Protein AF-A0A533X8C4-F1 (afdb_monomer_lite)

Structure (mmCIF, N/CA/C/O backbone):
data_AF-A0A533X8C4-F1
#
_entry.id   AF-A0A533X8C4-F1
#
loop_
_atom_site.group_PDB
_atom_site.id
_atom_site.type_symbol
_atom_site.label_atom_id
_atom_site.label_alt_id
_atom_site.label_comp_id
_atom_site.label_asym_id
_atom_site.label_entity_id
_atom_site.label_seq_id
_atom_site.pdbx_PDB_ins_code
_atom_site.Cartn_x
_atom_site.Cartn_y
_atom_site.Cartn_z
_atom_site.occupancy
_atom_site.B_iso_or_equiv
_atom_site.auth_seq_id
_atom_site.auth_comp_id
_atom_site.auth_asym_id
_atom_site.auth_atom_id
_atom_site.pdbx_PDB_model_num
ATOM 1 N N . ILE A 1 1 ? -2.403 1.912 17.069 1.00 88.75 1 ILE A N 1
ATOM 2 C CA . ILE A 1 1 ? -3.235 2.373 18.212 1.00 88.75 1 ILE A CA 1
ATOM 3 C C . ILE A 1 1 ? -3.578 1.145 19.045 1.00 88.75 1 ILE A C 1
ATOM 5 O O . ILE A 1 1 ? -4.095 0.194 18.472 1.00 88.75 1 ILE A O 1
ATOM 9 N N . ASP A 1 2 ? -3.276 1.126 20.347 1.00 95.38 2 ASP A N 1
ATOM 10 C CA . ASP A 1 2 ? -3.702 0.024 21.224 1.00 95.38 2 ASP A CA 1
ATOM 11 C C . ASP A 1 2 ? -5.181 0.190 21.602 1.00 95.38 2 ASP A C 1
ATOM 13 O O . ASP A 1 2 ? -5.548 0.753 22.635 1.00 95.38 2 ASP A O 1
ATOM 17 N N . VAL A 1 3 ? -6.042 -0.279 20.702 1.00 96.31 3 VAL A N 1
ATOM 18 C CA . VAL A 1 3 ? -7.498 -0.205 20.857 1.00 96.31 3 VAL A CA 1
ATOM 19 C C . VAL A 1 3 ? -7.969 -1.067 22.027 1.00 96.31 3 VAL A C 1
ATOM 21 O O . VAL A 1 3 ? -8.906 -0.688 22.721 1.00 96.31 3 VAL A O 1
ATOM 24 N N . LYS A 1 4 ? -7.303 -2.194 22.307 1.00 96.88 4 LYS A N 1
ATOM 25 C CA . LYS A 1 4 ? -7.694 -3.102 23.392 1.00 96.88 4 LYS A CA 1
ATOM 26 C C . LYS A 1 4 ? -7.573 -2.411 24.748 1.00 96.88 4 LYS A C 1
ATOM 28 O O . LYS A 1 4 ? -8.522 -2.437 25.528 1.00 96.88 4 LYS A O 1
ATOM 33 N N . THR A 1 5 ? -6.441 -1.762 25.007 1.00 96.69 5 THR A N 1
ATOM 34 C CA . THR A 1 5 ? -6.227 -1.007 26.251 1.00 96.69 5 THR A CA 1
ATOM 35 C C . THR A 1 5 ? -7.122 0.226 26.334 1.00 96.69 5 THR A C 1
ATOM 37 O O . THR A 1 5 ? -7.576 0.592 27.418 1.00 96.69 5 THR A O 1
ATOM 40 N N . LEU A 1 6 ? -7.399 0.876 25.203 1.00 95.44 6 LEU A N 1
ATOM 41 C CA . LEU A 1 6 ? -8.309 2.019 25.162 1.00 95.44 6 LEU A CA 1
ATOM 42 C C . LEU A 1 6 ? -9.740 1.614 25.548 1.00 95.44 6 LEU A C 1
ATOM 44 O O . LEU A 1 6 ? -10.364 2.280 26.371 1.00 95.44 6 LEU A O 1
ATOM 48 N N . LEU A 1 7 ? -10.233 0.504 24.995 1.00 96.06 7 LEU A N 1
ATOM 49 C CA . LEU A 1 7 ? -11.576 -0.009 25.264 1.00 96.06 7 LEU A CA 1
ATOM 50 C C . LEU A 1 7 ? -11.710 -0.600 26.670 1.00 96.06 7 LEU A C 1
ATOM 52 O O . LEU A 1 7 ? -12.749 -0.417 27.294 1.00 96.06 7 LEU A O 1
ATOM 56 N N . SER A 1 8 ? -10.674 -1.248 27.213 1.00 97.19 8 SER A N 1
ATOM 57 C CA . SER A 1 8 ? -10.729 -1.791 28.581 1.00 97.19 8 SER A CA 1
ATOM 58 C C . SER A 1 8 ? -10.832 -0.709 29.659 1.00 97.19 8 SER A C 1
ATOM 60 O O . SER A 1 8 ? -11.335 -0.969 30.748 1.00 97.19 8 SER A O 1
ATOM 62 N N . LYS A 1 9 ? -10.373 0.509 29.355 1.00 95.94 9 LYS A N 1
ATOM 63 C CA . LYS A 1 9 ? -10.466 1.681 30.236 1.00 95.94 9 LYS A CA 1
ATOM 64 C C . LYS A 1 9 ? -11.688 2.551 29.943 1.00 95.94 9 LYS A C 1
ATOM 66 O O . LYS A 1 9 ? -11.879 3.554 30.627 1.00 95.94 9 LYS A O 1
ATOM 71 N N . ALA A 1 10 ? -12.484 2.226 28.927 1.00 97.19 10 ALA A N 1
ATOM 72 C CA . ALA A 1 10 ? -13.621 3.040 28.531 1.00 97.19 10 ALA A CA 1
ATOM 73 C C . ALA A 1 10 ? -14.741 2.965 29.576 1.00 97.19 10 ALA A C 1
ATOM 75 O O . ALA A 1 10 ? -15.132 1.887 30.017 1.00 97.19 10 ALA A O 1
ATOM 76 N N . LYS A 1 11 ? -15.298 4.123 29.934 1.00 97.75 11 LYS A N 1
ATOM 77 C CA . LYS A 1 11 ? -16.551 4.215 30.690 1.00 97.75 11 LYS A CA 1
ATOM 78 C C . LYS A 1 11 ? -17.748 3.884 29.797 1.00 97.75 11 LYS A C 1
ATOM 80 O O . LYS A 1 11 ? -18.686 3.233 30.240 1.00 97.75 11 LYS A O 1
ATOM 85 N N . SER A 1 12 ? -17.725 4.354 28.553 1.00 97.69 12 SER A N 1
ATOM 86 C CA . SER A 1 12 ? -18.729 4.037 27.538 1.00 97.69 12 SER A CA 1
ATOM 87 C C . SER A 1 12 ? -18.151 4.197 26.136 1.00 97.69 12 SER A C 1
ATOM 89 O O . SER A 1 12 ? -17.175 4.924 25.930 1.00 97.69 12 SER A O 1
ATOM 91 N N . VAL A 1 13 ? -18.771 3.511 25.180 1.00 97.62 13 VAL A N 1
ATOM 92 C CA . VAL A 1 13 ? -18.446 3.576 23.754 1.00 97.62 13 VAL A CA 1
ATOM 93 C C . VAL A 1 13 ? -19.753 3.751 22.996 1.00 97.62 13 VAL A C 1
ATOM 95 O O . VAL A 1 13 ? -20.708 3.015 23.245 1.00 97.62 13 VAL A O 1
ATOM 98 N N . LYS A 1 14 ? -19.808 4.731 22.097 1.00 97.81 14 LYS A N 1
ATOM 99 C CA . LYS A 1 14 ? -20.975 5.004 21.259 1.00 97.81 14 LYS A CA 1
ATOM 100 C C . LYS A 1 14 ? -20.530 5.285 19.833 1.00 97.81 14 LYS A C 1
ATOM 102 O O . LYS A 1 14 ? -19.721 6.179 19.618 1.00 97.81 14 LYS A O 1
ATOM 107 N N . GLU A 1 15 ? -21.121 4.601 18.864 1.00 97.81 15 GLU A N 1
ATOM 108 C CA . GLU A 1 15 ? -20.974 4.992 17.463 1.00 97.81 15 GLU A CA 1
ATOM 109 C C . GLU A 1 15 ? -21.752 6.298 17.227 1.00 97.81 15 GLU A C 1
ATOM 111 O O . GLU A 1 15 ? -22.968 6.362 17.429 1.00 97.81 15 GLU A O 1
ATOM 116 N N . VAL A 1 16 ? -21.043 7.373 16.877 1.00 97.75 16 VAL A N 1
ATOM 117 C CA . VAL A 1 16 ? -21.637 8.712 16.676 1.00 97.75 16 VAL A CA 1
ATOM 118 C C . VAL A 1 16 ? -21.908 9.018 15.207 1.00 97.75 16 VAL A C 1
ATOM 120 O O . VAL A 1 16 ? -22.745 9.862 14.899 1.00 97.75 16 VAL A O 1
ATOM 123 N N . ARG A 1 17 ? -21.213 8.321 14.308 1.00 96.25 17 ARG A N 1
ATOM 124 C CA . ARG A 1 17 ? -21.453 8.269 12.862 1.00 96.25 17 ARG A CA 1
ATOM 125 C C . ARG A 1 17 ? -20.770 7.013 12.299 1.00 96.25 17 ARG A C 1
ATOM 127 O O . ARG A 1 17 ? -19.897 6.479 12.990 1.00 96.25 17 ARG A O 1
ATOM 134 N N . PRO A 1 18 ? -21.069 6.601 11.053 1.00 96.69 18 PRO A N 1
ATOM 135 C CA . PRO A 1 18 ? -20.389 5.472 10.432 1.00 96.69 18 PRO A CA 1
ATOM 136 C C . PRO A 1 18 ? -18.868 5.559 10.584 1.00 96.69 18 PRO A C 1
ATOM 138 O O . PRO A 1 18 ? -18.250 6.589 10.290 1.00 96.69 18 PRO A O 1
ATOM 141 N N . HIS A 1 19 ? -18.278 4.472 11.080 1.00 96.69 19 HIS A N 1
ATOM 142 C CA . HIS A 1 19 ? -16.837 4.313 11.304 1.00 96.69 19 HIS A CA 1
ATOM 143 C C . HIS A 1 19 ? -16.215 5.234 12.366 1.00 96.69 19 HIS A C 1
ATOM 145 O O . HIS A 1 19 ? -14.986 5.309 12.429 1.00 96.69 19 HIS A O 1
ATOM 151 N N . VAL A 1 20 ? -17.004 5.916 13.203 1.00 97.62 20 VAL A N 1
ATOM 152 C CA . VAL A 1 20 ? -16.484 6.749 14.299 1.00 97.62 20 VAL A CA 1
ATOM 153 C C . VAL A 1 20 ? -17.159 6.406 15.620 1.00 97.62 20 VAL A C 1
ATOM 155 O O . VAL A 1 20 ? -18.337 6.696 15.837 1.00 97.62 20 VAL A O 1
ATOM 158 N N . ASP A 1 21 ? -16.349 5.876 16.531 1.00 97.69 21 ASP A N 1
ATOM 159 C CA . ASP A 1 21 ? -16.734 5.568 17.902 1.00 97.69 21 ASP A CA 1
ATOM 160 C C . ASP A 1 21 ? -16.278 6.696 18.839 1.00 97.69 21 ASP A C 1
ATOM 162 O O . ASP A 1 21 ? -15.091 7.013 18.915 1.00 97.69 21 ASP A O 1
ATOM 166 N N . GLU A 1 22 ? -17.198 7.301 19.585 1.00 98.31 22 GLU A N 1
ATOM 167 C CA . GLU A 1 22 ? -16.873 8.155 20.726 1.00 98.31 22 GLU A CA 1
ATOM 168 C C . GLU A 1 22 ? -16.670 7.284 21.974 1.00 98.31 22 GLU A C 1
ATOM 170 O O . GLU A 1 22 ? -17.567 6.570 22.425 1.00 98.31 22 GLU A O 1
ATOM 175 N N . ILE A 1 23 ? -15.472 7.356 22.545 1.00 98.31 23 ILE A N 1
ATOM 176 C CA . ILE A 1 23 ? -15.047 6.628 23.736 1.00 98.31 23 ILE A CA 1
ATOM 177 C C . ILE A 1 23 ? -14.949 7.627 24.883 1.00 98.31 23 ILE A C 1
ATOM 179 O O . ILE A 1 23 ? -14.084 8.506 24.881 1.00 98.31 23 ILE A O 1
ATOM 183 N N . THR A 1 24 ? -15.816 7.492 25.883 1.00 98.19 24 THR A N 1
ATOM 184 C CA . THR A 1 24 ? -15.744 8.299 27.106 1.00 98.19 24 THR A CA 1
ATOM 185 C C . THR A 1 24 ? -14.818 7.619 28.107 1.00 98.19 24 THR A C 1
ATOM 187 O O . THR A 1 24 ? -15.025 6.463 28.470 1.00 98.19 24 THR A O 1
ATOM 190 N N . LEU A 1 25 ? -13.797 8.330 28.577 1.00 97.81 25 LEU A N 1
ATOM 191 C CA . LEU A 1 25 ? -12.835 7.856 29.571 1.00 97.81 25 LEU A CA 1
ATOM 192 C C . LEU A 1 25 ? -13.342 8.094 31.009 1.00 97.81 25 LEU A C 1
ATOM 194 O O . LEU A 1 25 ? -14.249 8.905 31.218 1.00 97.81 25 LEU A O 1
ATOM 198 N N . PRO A 1 26 ? -12.744 7.457 32.038 1.00 97.12 26 PRO A N 1
ATOM 199 C CA . PRO A 1 26 ? -13.189 7.604 33.428 1.00 97.12 26 PRO A CA 1
ATOM 200 C C . PRO A 1 26 ? -13.092 9.044 33.948 1.00 97.12 26 PRO A C 1
ATOM 202 O O . PRO A 1 26 ? -13.888 9.456 34.783 1.00 97.12 26 PRO A O 1
ATOM 205 N N . ASN A 1 27 ? -12.159 9.831 33.404 1.00 96.75 27 ASN A N 1
ATOM 206 C CA . ASN A 1 27 ? -11.984 11.253 33.713 1.00 96.75 27 ASN A CA 1
ATOM 207 C C . ASN A 1 27 ? -12.947 12.186 32.947 1.00 96.75 27 ASN A C 1
ATOM 209 O O . ASN A 1 27 ? -12.768 13.400 32.980 1.00 96.75 27 ASN A O 1
ATOM 213 N N . GLY A 1 28 ? -13.917 11.643 32.205 1.00 96.56 28 GLY A N 1
ATOM 214 C CA . GLY A 1 28 ? -14.895 12.410 31.430 1.00 96.56 28 GLY A CA 1
ATOM 215 C C . GLY A 1 28 ? -14.391 12.946 30.085 1.00 96.56 28 GLY A C 1
ATOM 216 O O . GLY A 1 28 ? -15.187 13.485 29.317 1.00 96.56 28 GLY A O 1
ATOM 217 N N . LYS A 1 29 ? -13.101 12.781 29.753 1.00 97.62 29 LYS A N 1
ATOM 218 C CA . LYS A 1 29 ? -12.584 13.118 28.418 1.00 97.62 29 LYS A CA 1
ATOM 219 C C . LYS A 1 29 ? -13.138 12.147 27.378 1.00 97.62 29 LYS A C 1
ATOM 221 O O . LYS A 1 29 ? -13.373 10.978 27.678 1.00 97.62 29 LYS A O 1
ATOM 226 N N . ARG A 1 30 ? -13.310 12.629 26.148 1.00 97.62 30 ARG A N 1
ATOM 227 C CA . ARG A 1 30 ? -13.851 11.844 25.032 1.00 97.62 30 ARG A CA 1
ATOM 228 C C . ARG A 1 30 ? -12.808 11.696 23.930 1.00 97.62 30 ARG A C 1
ATOM 230 O O . ARG A 1 30 ? -12.108 12.655 23.612 1.00 97.62 30 ARG A O 1
ATOM 237 N N . VAL A 1 31 ? -12.699 10.496 23.373 1.00 97.56 31 VAL A N 1
ATOM 238 C CA . VAL A 1 31 ? -11.806 10.149 22.260 1.00 97.56 31 VAL A CA 1
ATOM 239 C C . VAL A 1 31 ? -12.663 9.688 21.091 1.00 97.56 31 VAL A C 1
ATOM 241 O O . VAL A 1 31 ? -13.478 8.791 21.261 1.00 97.56 31 VAL A O 1
ATOM 244 N N . HIS A 1 32 ? -12.4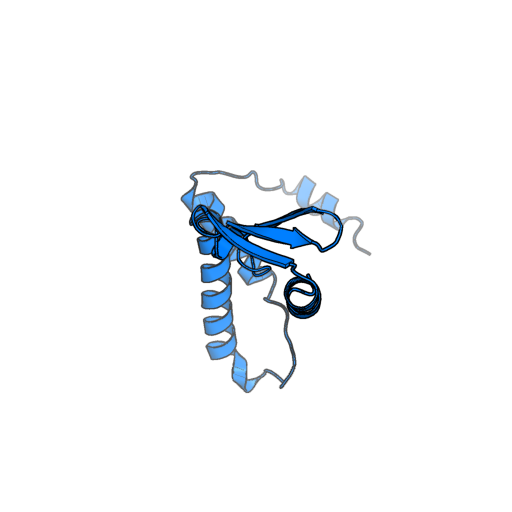65 10.266 19.908 1.00 97.31 32 HIS A N 1
ATOM 245 C CA . HIS A 1 32 ? -13.119 9.801 18.684 1.00 97.31 32 HIS A CA 1
ATOM 246 C C . HIS A 1 32 ? -12.189 8.831 17.957 1.00 97.31 32 HIS A C 1
ATOM 248 O O . HIS A 1 32 ? -11.164 9.232 17.404 1.00 97.31 32 HIS A O 1
ATOM 254 N N . LEU A 1 33 ? -12.527 7.547 17.994 1.00 97.06 33 LEU A N 1
ATOM 255 C CA . LEU A 1 33 ? -11.789 6.487 17.330 1.00 97.06 33 LEU A CA 1
ATOM 256 C C . LEU A 1 33 ? -12.376 6.245 15.941 1.00 97.06 33 LEU A C 1
ATOM 258 O O . LEU A 1 33 ? -13.501 5.773 15.798 1.00 97.06 33 LEU A O 1
ATOM 262 N N . ILE A 1 34 ? -11.583 6.539 14.914 1.00 97.00 34 ILE A N 1
ATOM 263 C CA . ILE A 1 34 ? -11.964 6.324 13.518 1.00 97.00 34 ILE A CA 1
ATOM 264 C C . ILE A 1 34 ? -11.550 4.912 13.087 1.00 97.00 3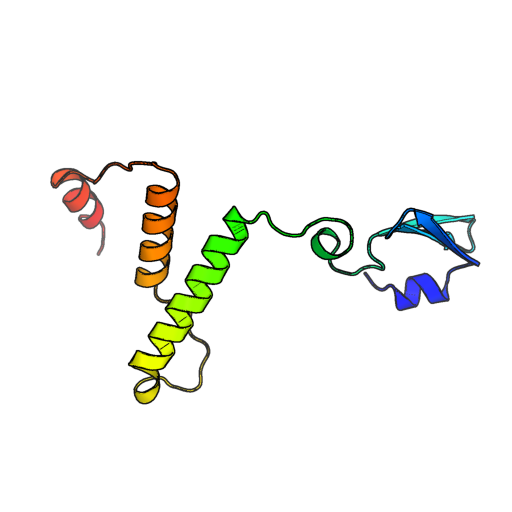4 ILE A C 1
ATOM 266 O O . ILE A 1 34 ? -10.478 4.421 13.453 1.00 97.00 34 ILE A O 1
ATOM 270 N N . GLY A 1 35 ? -12.415 4.236 12.331 1.00 95.56 35 GLY A N 1
ATOM 271 C CA . GLY A 1 35 ? -12.136 2.946 11.702 1.00 95.56 35 GLY A CA 1
ATOM 272 C C . GLY A 1 35 ? -11.797 1.831 12.693 1.00 95.56 35 GLY A C 1
ATOM 273 O O . GLY A 1 35 ? -11.129 0.868 12.322 1.00 95.56 35 GLY A O 1
ATOM 274 N N . LYS A 1 36 ? -12.198 1.965 13.965 1.00 94.50 36 LYS A N 1
ATOM 275 C CA . LYS A 1 36 ? -11.831 1.043 15.057 1.00 94.50 36 LYS A CA 1
ATOM 276 C C . LYS A 1 36 ? -10.311 0.851 15.190 1.00 94.50 36 LYS A C 1
ATOM 278 O O . LYS A 1 36 ? -9.851 -0.226 15.561 1.00 94.50 36 LYS A O 1
ATOM 283 N N . GLY A 1 37 ? -9.527 1.875 14.837 1.00 93.94 37 GLY A N 1
ATOM 284 C CA . GLY A 1 37 ? -8.060 1.836 14.827 1.00 93.94 37 GLY A CA 1
ATOM 285 C C . GLY A 1 37 ? -7.439 1.013 13.692 1.00 93.94 37 GLY A C 1
ATOM 286 O O . GLY A 1 37 ? -6.241 0.735 13.743 1.00 93.94 37 GLY A O 1
ATOM 287 N N . ARG A 1 38 ? -8.236 0.612 12.693 1.00 95.50 38 ARG A N 1
ATOM 288 C CA . ARG A 1 38 ? -7.771 -0.002 11.440 1.00 95.50 38 ARG A CA 1
ATOM 289 C C . ARG A 1 38 ? -7.357 1.080 10.439 1.00 95.50 38 ARG A C 1
ATOM 291 O O . ARG A 1 38 ? -7.382 2.269 10.740 1.00 95.50 38 ARG A O 1
ATOM 298 N N . ILE A 1 39 ? -6.967 0.651 9.243 1.00 95.06 39 ILE A N 1
ATOM 299 C CA . ILE A 1 39 ? -6.508 1.518 8.156 1.00 95.06 39 ILE A CA 1
ATOM 300 C C . ILE A 1 39 ? -7.647 2.457 7.721 1.00 95.06 39 ILE A C 1
ATOM 302 O O . ILE A 1 39 ? -8.565 2.054 7.008 1.00 95.06 39 ILE A O 1
ATOM 306 N N . THR A 1 40 ? -7.603 3.707 8.184 1.00 94.69 40 THR A N 1
ATOM 307 C CA . THR A 1 40 ? -8.702 4.673 8.041 1.00 94.69 40 THR A CA 1
ATOM 308 C C . THR A 1 40 ? -9.073 4.951 6.592 1.00 94.69 40 THR A C 1
ATOM 310 O O . THR A 1 40 ? -10.260 5.007 6.291 1.00 94.69 40 THR A O 1
ATOM 313 N N . ASN A 1 41 ? -8.099 5.082 5.687 1.00 94.38 41 ASN A N 1
ATOM 314 C CA . ASN A 1 41 ? -8.395 5.346 4.279 1.00 94.38 41 ASN A CA 1
ATOM 315 C C . ASN A 1 41 ? -9.137 4.183 3.604 1.00 94.38 41 ASN A C 1
ATOM 317 O O . ASN A 1 41 ? -9.854 4.430 2.651 1.00 94.38 41 ASN A O 1
ATOM 321 N N . LEU A 1 42 ? -9.013 2.949 4.106 1.00 92.94 42 LEU A N 1
ATOM 322 C CA . LEU A 1 42 ? -9.755 1.791 3.590 1.00 92.94 42 LEU A CA 1
ATOM 323 C C . LEU A 1 42 ? -11.093 1.570 4.303 1.00 92.94 42 LEU A C 1
ATOM 325 O O . LEU A 1 42 ? -12.023 1.029 3.722 1.00 92.94 42 LEU A O 1
ATOM 329 N N . VAL A 1 43 ? -11.167 1.905 5.594 1.00 91.94 43 VAL A N 1
ATOM 330 C CA . VAL A 1 43 ? -12.338 1.593 6.431 1.00 91.94 43 VAL A CA 1
ATOM 331 C C . VAL A 1 43 ? -13.352 2.730 6.452 1.00 91.94 43 VAL A C 1
ATOM 333 O O . VAL A 1 43 ? -14.539 2.467 6.585 1.00 91.94 43 VAL A O 1
ATOM 336 N N . ALA A 1 44 ? -12.891 3.977 6.388 1.00 91.62 44 ALA A N 1
ATOM 337 C CA . ALA A 1 44 ? -13.717 5.175 6.527 1.00 91.62 44 ALA A CA 1
ATOM 338 C C . ALA A 1 44 ? -13.631 6.106 5.303 1.00 91.62 44 ALA A C 1
ATOM 340 O O . ALA A 1 44 ? -14.106 7.239 5.368 1.00 91.62 44 ALA A O 1
ATOM 341 N N . ALA A 1 45 ? -13.003 5.643 4.222 1.00 92.81 45 ALA A N 1
ATOM 342 C CA . ALA A 1 45 ? -12.936 6.298 2.920 1.00 92.81 45 ALA A CA 1
ATOM 343 C C . ALA A 1 45 ? -12.847 5.219 1.820 1.00 92.81 45 ALA A C 1
ATOM 345 O O . ALA A 1 45 ? -13.097 4.044 2.086 1.00 92.81 45 ALA A O 1
ATOM 346 N N . GLU A 1 46 ? -12.499 5.615 0.596 1.00 92.31 46 GLU A N 1
ATOM 347 C CA . GLU A 1 46 ? -12.539 4.753 -0.599 1.00 92.31 46 GLU A CA 1
ATOM 348 C C . GLU A 1 46 ? -11.181 4.125 -0.962 1.00 92.31 46 GLU A C 1
ATOM 350 O O . GLU A 1 46 ? -11.034 3.472 -1.991 1.00 92.31 46 GLU A O 1
ATOM 355 N N . GLY A 1 47 ? -10.170 4.283 -0.108 1.00 93.25 47 GLY A N 1
ATOM 356 C CA . GLY A 1 47 ? -8.820 3.789 -0.348 1.00 93.25 47 GLY A CA 1
ATOM 357 C C . GLY A 1 47 ? -8.004 4.709 -1.247 1.00 93.25 47 GLY A C 1
ATOM 358 O O . GLY A 1 47 ? -8.032 5.929 -1.088 1.00 93.25 47 GLY A O 1
ATOM 359 N N . HIS A 1 48 ? -7.193 4.113 -2.119 1.00 94.50 48 HIS A N 1
ATOM 360 C CA . HIS A 1 48 ? -6.416 4.867 -3.099 1.00 94.50 48 HIS A CA 1
ATOM 361 C C . HIS A 1 48 ? -7.247 5.078 -4.370 1.00 94.50 48 HIS A C 1
ATOM 363 O O . HIS A 1 48 ? -7.978 4.163 -4.756 1.00 94.50 48 HIS A O 1
ATOM 369 N N . PRO A 1 49 ? -7.101 6.230 -5.048 1.00 93.06 49 PRO A N 1
ATOM 370 C CA . PRO A 1 49 ? -7.738 6.464 -6.337 1.00 93.06 49 PRO A CA 1
ATOM 371 C C . PRO A 1 49 ? -7.386 5.380 -7.371 1.00 93.06 49 PRO A C 1
ATOM 373 O O . PRO A 1 49 ? -6.282 4.816 -7.309 1.00 93.06 49 PRO A O 1
ATOM 376 N N . PRO A 1 50 ? -8.280 5.091 -8.334 1.00 90.94 50 PRO A N 1
ATOM 377 C CA . PRO A 1 50 ? -8.039 4.100 -9.381 1.00 90.94 50 PRO A CA 1
ATOM 378 C C . PRO A 1 50 ? -6.715 4.295 -10.129 1.00 90.94 50 PRO A C 1
ATOM 380 O O . PRO A 1 50 ? -6.036 3.317 -10.423 1.00 90.94 50 PRO A O 1
ATOM 383 N N . GLU A 1 51 ? -6.304 5.539 -10.363 1.00 87.81 51 GLU A N 1
ATOM 384 C CA . GLU A 1 51 ? -5.074 5.912 -11.068 1.00 87.81 51 GLU A CA 1
ATOM 385 C C . GLU A 1 51 ? -3.824 5.448 -10.306 1.00 87.81 51 GLU A C 1
ATOM 387 O O . GLU A 1 51 ? -2.863 4.952 -10.892 1.00 87.81 51 GLU A O 1
ATOM 392 N N . VAL A 1 52 ? -3.856 5.534 -8.972 1.00 87.12 52 VAL A N 1
ATOM 393 C CA . VAL A 1 52 ? -2.778 5.039 -8.099 1.00 87.12 52 VAL A CA 1
ATOM 394 C C . VAL A 1 52 ? -2.773 3.508 -8.068 1.00 87.12 52 VAL A C 1
ATOM 396 O O . VAL A 1 52 ? -1.717 2.868 -8.091 1.00 87.12 52 VAL A O 1
ATOM 399 N N . MET A 1 53 ? -3.960 2.900 -8.037 1.00 94.00 53 MET A N 1
ATOM 400 C CA . MET A 1 53 ? -4.107 1.445 -8.020 1.00 94.00 53 MET A CA 1
ATOM 401 C C . MET A 1 53 ? -3.714 0.800 -9.354 1.00 94.00 53 MET A C 1
ATOM 403 O O . MET A 1 53 ? -3.141 -0.288 -9.340 1.00 94.00 53 MET A O 1
ATOM 407 N N . GLN A 1 54 ? -3.941 1.471 -10.487 1.00 93.56 54 GLN A N 1
ATOM 408 C CA . GLN A 1 54 ? -3.564 0.997 -11.822 1.00 93.56 54 GLN A CA 1
ATOM 409 C C . GLN A 1 54 ? -2.068 0.683 -11.904 1.00 93.56 54 GLN A C 1
ATOM 411 O O . GLN A 1 54 ? -1.703 -0.419 -12.310 1.00 93.56 54 GLN A O 1
ATOM 416 N N . MET A 1 55 ? -1.206 1.603 -11.462 1.00 92.12 55 MET A N 1
ATOM 417 C CA . MET A 1 55 ? 0.247 1.386 -11.451 1.00 92.12 55 MET A CA 1
ATOM 418 C C . MET A 1 55 ? 0.637 0.204 -10.552 1.00 92.12 55 MET A C 1
ATOM 420 O O . MET A 1 55 ? 1.476 -0.617 -10.919 1.00 92.12 55 MET A O 1
ATOM 424 N N . SER A 1 56 ? -0.021 0.067 -9.396 1.00 94.06 56 SER A N 1
ATOM 425 C CA . SER A 1 56 ? 0.220 -1.048 -8.470 1.00 94.06 56 SER A CA 1
ATOM 426 C C . SER A 1 56 ? -0.164 -2.400 -9.081 1.00 94.06 56 SER A C 1
ATOM 428 O O . SER A 1 56 ? 0.587 -3.370 -8.965 1.00 94.06 56 SER A O 1
ATOM 430 N N . PHE A 1 57 ? -1.313 -2.478 -9.757 1.00 95.69 57 PHE A N 1
ATOM 431 C CA . PHE A 1 57 ? -1.761 -3.699 -10.426 1.00 95.69 57 PHE A CA 1
ATOM 432 C C . PHE A 1 57 ? -0.910 -4.040 -11.649 1.00 95.69 57 PHE A C 1
ATOM 434 O O . PHE A 1 57 ? -0.610 -5.215 -11.859 1.00 95.69 57 PHE A O 1
ATOM 441 N N . ALA A 1 58 ? -0.460 -3.040 -12.409 1.00 95.19 58 ALA A N 1
ATOM 442 C CA . ALA A 1 58 ? 0.478 -3.245 -13.507 1.00 95.19 58 ALA A CA 1
ATOM 443 C C . ALA A 1 58 ? 1.803 -3.838 -12.997 1.00 95.19 58 ALA A C 1
ATOM 445 O O . ALA A 1 58 ? 2.266 -4.845 -13.531 1.00 95.19 58 ALA A O 1
ATOM 446 N N . ASN A 1 59 ? 2.337 -3.308 -11.889 1.00 95.19 59 ASN A N 1
ATOM 447 C CA . ASN A 1 59 ? 3.524 -3.850 -11.222 1.00 95.19 59 ASN A CA 1
ATOM 448 C C . ASN A 1 59 ? 3.337 -5.318 -10.822 1.00 95.19 59 ASN A C 1
ATOM 450 O O . ASN A 1 59 ? 4.179 -6.163 -11.123 1.00 95.19 59 ASN A O 1
ATOM 454 N N . GLN A 1 60 ? 2.209 -5.654 -10.193 1.00 96.75 60 GLN A N 1
ATOM 455 C CA . GLN A 1 60 ? 1.912 -7.032 -9.789 1.00 96.75 60 GLN A CA 1
ATOM 456 C C . GLN A 1 60 ? 1.777 -7.980 -10.989 1.00 96.75 60 GLN A C 1
ATOM 458 O O . GLN A 1 60 ? 2.287 -9.102 -10.944 1.00 96.75 60 GLN A O 1
ATOM 463 N N . LEU A 1 61 ? 1.126 -7.537 -12.067 1.00 96.75 61 LEU A N 1
ATOM 464 C CA . LEU A 1 61 ? 0.961 -8.320 -13.289 1.00 96.75 61 LEU A CA 1
ATOM 465 C C . LEU A 1 61 ? 2.307 -8.579 -13.976 1.00 96.75 61 LEU A C 1
ATOM 467 O O . LEU A 1 61 ? 2.630 -9.732 -14.273 1.00 96.75 61 LEU A O 1
ATOM 471 N N . LEU A 1 62 ? 3.108 -7.533 -14.199 1.00 96.62 62 LEU A N 1
ATOM 472 C CA . LEU A 1 62 ? 4.417 -7.665 -14.839 1.00 96.62 62 LEU A CA 1
ATOM 473 C C . LEU A 1 62 ? 5.378 -8.490 -13.983 1.00 96.62 62 LEU A C 1
ATOM 475 O O . LEU A 1 62 ? 6.072 -9.356 -14.518 1.00 96.62 62 LEU A O 1
ATOM 479 N N . ALA A 1 63 ? 5.355 -8.324 -12.659 1.00 96.62 63 ALA A N 1
ATOM 480 C CA . ALA A 1 63 ? 6.129 -9.161 -11.749 1.00 96.62 63 ALA A CA 1
ATOM 481 C C . ALA A 1 63 ? 5.711 -10.639 -11.838 1.00 96.62 63 ALA A C 1
ATOM 483 O O . ALA A 1 63 ? 6.570 -11.519 -11.916 1.00 96.62 63 ALA A O 1
ATOM 484 N N . ALA A 1 64 ? 4.410 -10.941 -11.897 1.00 97.12 64 ALA A N 1
ATOM 485 C CA . ALA A 1 64 ? 3.925 -12.312 -12.061 1.00 97.12 64 ALA A CA 1
ATOM 486 C C . ALA A 1 64 ? 4.374 -12.929 -13.399 1.00 97.12 64 ALA A C 1
ATOM 488 O O . ALA A 1 64 ? 4.819 -14.081 -13.436 1.00 97.12 64 ALA A O 1
ATOM 489 N N . ILE A 1 65 ? 4.322 -12.159 -14.490 1.00 97.44 65 ILE A N 1
ATOM 490 C CA . ILE A 1 65 ? 4.825 -12.571 -15.809 1.00 97.44 65 ILE A CA 1
ATOM 491 C C . ILE A 1 65 ? 6.340 -12.807 -15.760 1.00 97.44 65 ILE A C 1
ATOM 493 O O . ILE A 1 65 ? 6.824 -13.818 -16.278 1.00 97.44 65 ILE A O 1
ATOM 497 N N . TYR A 1 66 ? 7.091 -11.912 -15.118 1.00 96.69 66 TYR A N 1
ATOM 498 C CA . TYR A 1 66 ? 8.537 -12.023 -14.959 1.00 96.69 66 TYR A CA 1
ATOM 499 C C . TYR A 1 66 ? 8.917 -13.289 -14.192 1.00 96.69 66 TYR A C 1
ATOM 501 O O . TYR A 1 66 ? 9.756 -14.061 -14.661 1.00 96.69 66 TYR A O 1
ATOM 509 N N . ILE A 1 67 ? 8.254 -13.555 -13.064 1.00 97.12 67 ILE A N 1
ATOM 510 C CA . ILE A 1 67 ? 8.451 -14.780 -12.284 1.00 97.12 67 ILE A CA 1
ATOM 511 C C . ILE A 1 67 ? 8.136 -15.993 -13.153 1.00 97.12 67 ILE A C 1
ATOM 513 O O . ILE A 1 67 ? 8.962 -16.893 -13.262 1.00 97.12 67 ILE A O 1
ATOM 517 N N . ARG A 1 68 ? 6.991 -16.019 -13.845 1.00 97.69 68 ARG A N 1
ATOM 518 C CA . ARG A 1 68 ? 6.616 -17.149 -14.707 1.00 97.69 68 ARG A CA 1
ATOM 519 C C . ARG A 1 68 ? 7.688 -17.462 -15.757 1.00 97.69 68 ARG A C 1
ATOM 521 O O . ARG A 1 68 ? 7.966 -18.636 -15.996 1.00 97.69 68 ARG A O 1
ATOM 528 N N . LYS A 1 69 ? 8.294 -16.437 -16.358 1.00 97.12 69 LYS A N 1
ATOM 529 C CA . LYS A 1 69 ? 9.347 -16.586 -17.376 1.00 97.12 69 LYS A CA 1
ATOM 530 C C . LYS A 1 69 ? 10.702 -16.992 -16.787 1.00 97.12 69 LYS A C 1
ATOM 532 O O . LYS A 1 69 ? 11.429 -17.745 -17.427 1.00 97.12 69 LYS A O 1
ATOM 537 N N . ASN A 1 70 ? 11.033 -16.537 -15.577 1.00 96.62 70 ASN A N 1
ATOM 538 C CA . ASN A 1 70 ? 12.392 -16.631 -15.029 1.00 96.62 70 ASN A CA 1
ATOM 539 C C . ASN A 1 70 ? 12.542 -17.560 -13.815 1.00 96.62 70 ASN A C 1
ATOM 541 O O . ASN A 1 70 ? 13.671 -17.816 -13.402 1.00 96.62 70 ASN A O 1
ATOM 545 N N . HIS A 1 71 ? 11.451 -18.110 -13.271 1.00 96.75 71 HIS A N 1
ATOM 546 C CA . HIS A 1 71 ? 11.438 -18.867 -12.008 1.00 96.75 71 HIS A CA 1
ATOM 547 C C . HIS A 1 71 ? 12.500 -19.972 -11.900 1.00 96.75 71 HIS A C 1
ATOM 549 O O . HIS A 1 71 ? 13.025 -20.193 -10.816 1.00 96.75 71 HIS A O 1
ATOM 555 N N . SER A 1 72 ? 12.857 -20.647 -12.998 1.00 97.56 72 SER A N 1
ATOM 556 C CA . SER A 1 72 ? 13.853 -21.726 -12.999 1.00 97.56 72 SER A CA 1
ATOM 557 C C . SER A 1 72 ? 15.276 -21.249 -12.693 1.00 97.56 72 SER A C 1
ATOM 559 O O . SER A 1 72 ? 16.122 -22.058 -12.329 1.00 97.56 72 SER A O 1
ATOM 561 N N . LYS A 1 73 ? 15.547 -19.951 -12.862 1.00 96.56 73 LYS A N 1
ATOM 562 C CA . LYS A 1 73 ? 16.828 -19.293 -12.568 1.00 96.56 73 LYS A CA 1
ATOM 563 C C . LYS A 1 73 ? 16.781 -18.480 -11.270 1.00 96.56 73 LYS A C 1
ATOM 565 O O . LYS A 1 73 ? 17.775 -17.859 -10.909 1.00 96.56 73 LYS A O 1
ATOM 570 N N . MET A 1 74 ? 15.630 -18.435 -10.600 1.00 96.94 74 MET A N 1
ATOM 571 C CA . MET A 1 74 ? 15.437 -17.658 -9.379 1.00 96.94 74 MET A CA 1
ATOM 572 C C . MET A 1 74 ? 15.698 -18.519 -8.141 1.00 96.94 74 MET A C 1
ATOM 574 O O . MET A 1 74 ? 15.337 -19.692 -8.075 1.00 96.94 74 MET A O 1
ATOM 578 N N . GLU A 1 75 ? 16.303 -17.908 -7.132 1.00 97.69 75 GLU A N 1
ATOM 579 C CA . GLU A 1 75 ? 16.497 -18.481 -5.805 1.00 97.69 75 GLU A CA 1
ATOM 580 C C . GLU A 1 75 ? 15.275 -18.212 -4.915 1.00 97.69 75 GLU A C 1
ATOM 582 O O . GLU A 1 75 ? 14.446 -17.344 -5.185 1.00 97.69 75 GLU A O 1
ATOM 587 N N . LYS A 1 76 ? 15.179 -18.915 -3.784 1.00 96.38 76 LYS A N 1
ATOM 588 C CA . LYS A 1 76 ? 14.152 -18.655 -2.765 1.00 96.38 76 LYS A CA 1
ATOM 589 C C . LYS A 1 76 ? 14.549 -17.462 -1.893 1.00 96.38 76 LYS A C 1
ATOM 591 O O . LYS A 1 76 ? 14.934 -17.634 -0.740 1.00 96.38 76 LYS A O 1
ATOM 596 N N . LYS A 1 77 ? 14.466 -16.258 -2.453 1.00 97.06 77 LYS A N 1
ATOM 597 C CA . LYS A 1 77 ? 14.722 -14.995 -1.748 1.00 97.06 77 LYS A CA 1
ATOM 598 C C . LYS A 1 77 ? 13.736 -13.911 -2.167 1.00 97.06 77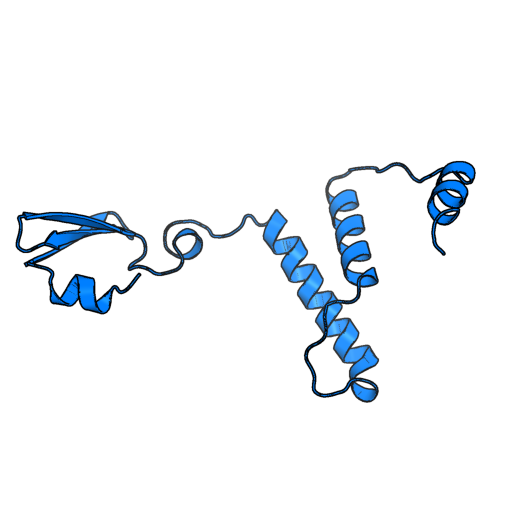 LYS A C 1
ATOM 600 O O . LYS A 1 77 ? 12.952 -14.093 -3.095 1.00 97.06 77 LYS A O 1
ATOM 605 N N . ILE A 1 78 ? 13.770 -12.794 -1.450 1.00 97.12 78 ILE A N 1
ATOM 606 C CA . ILE A 1 78 ? 13.002 -11.601 -1.801 1.00 97.12 78 ILE A CA 1
ATOM 607 C C . ILE A 1 78 ? 13.755 -10.875 -2.913 1.00 97.12 78 ILE A C 1
ATOM 609 O O . ILE A 1 78 ? 14.955 -10.627 -2.795 1.00 97.12 78 ILE A O 1
ATOM 613 N N . TYR A 1 79 ? 13.035 -10.543 -3.977 1.00 95.88 79 TYR A N 1
ATOM 614 C CA . TYR A 1 79 ? 13.535 -9.741 -5.083 1.00 95.88 79 TYR A CA 1
ATOM 615 C C . TYR A 1 79 ? 12.797 -8.406 -5.101 1.00 95.88 79 TYR A C 1
ATOM 617 O O . TYR A 1 79 ? 11.592 -8.366 -4.847 1.00 95.88 79 TYR A O 1
ATOM 625 N N . GLY A 1 80 ? 13.519 -7.333 -5.421 1.00 95.50 80 GLY A N 1
ATOM 626 C CA . GLY A 1 80 ? 12.884 -6.113 -5.909 1.00 95.50 80 GLY A CA 1
ATOM 627 C C . GLY A 1 80 ? 12.266 -6.352 -7.287 1.00 95.50 80 GLY A C 1
ATOM 628 O O . GLY A 1 80 ? 12.666 -7.279 -8.000 1.00 95.50 80 GLY A O 1
ATOM 629 N N . VAL A 1 81 ? 11.286 -5.529 -7.654 1.00 93.94 81 VAL A N 1
ATOM 630 C CA . VAL A 1 81 ? 10.794 -5.493 -9.036 1.00 93.94 81 VAL A CA 1
ATOM 631 C C . VAL A 1 81 ? 11.937 -4.965 -9.919 1.00 93.94 81 VAL A C 1
ATOM 633 O O . VAL A 1 81 ? 12.570 -3.988 -9.527 1.00 93.94 81 VAL A O 1
ATOM 636 N N . PRO A 1 82 ? 12.264 -5.616 -11.053 1.00 94.44 82 PRO A N 1
ATOM 637 C CA . PRO A 1 82 ? 13.263 -5.098 -11.985 1.00 94.44 82 PRO A CA 1
ATOM 638 C C . PRO A 1 82 ? 12.916 -3.685 -12.461 1.00 94.44 82 PRO A C 1
ATOM 640 O O . PRO A 1 82 ? 11.768 -3.425 -12.829 1.00 94.44 82 PRO A O 1
ATOM 643 N N . GLU A 1 83 ? 13.912 -2.800 -12.488 1.00 95.00 83 GLU A N 1
ATOM 644 C CA . GLU A 1 83 ? 13.742 -1.384 -12.838 1.00 95.00 83 GLU A CA 1
ATOM 645 C C . GLU A 1 83 ? 13.163 -1.207 -14.249 1.00 95.00 83 GLU A C 1
ATOM 647 O O . GLU A 1 83 ? 12.380 -0.294 -14.502 1.00 95.00 83 GLU A O 1
ATOM 652 N N . GLU A 1 84 ? 13.476 -2.116 -15.174 1.00 94.62 84 GLU A N 1
ATOM 653 C CA . GLU A 1 84 ? 12.949 -2.077 -16.535 1.00 94.62 84 GLU A CA 1
ATOM 654 C C . GLU A 1 84 ? 11.423 -2.229 -16.568 1.00 94.62 84 GLU A C 1
ATOM 656 O O . GLU A 1 84 ? 10.765 -1.566 -17.369 1.00 94.62 84 GLU A O 1
ATOM 661 N N . LEU A 1 85 ? 10.851 -3.049 -15.676 1.00 95.31 85 LEU A N 1
ATOM 662 C CA . LEU A 1 85 ? 9.396 -3.207 -15.567 1.00 95.31 85 LEU A CA 1
ATOM 663 C C . LEU A 1 85 ? 8.751 -1.960 -14.961 1.00 95.31 85 LEU A C 1
ATOM 665 O O . LEU A 1 85 ? 7.681 -1.546 -15.402 1.00 95.31 85 LEU A O 1
ATOM 669 N N . GLU A 1 86 ? 9.405 -1.336 -13.979 1.00 94.81 86 GLU A N 1
ATOM 670 C CA . GLU A 1 86 ? 8.922 -0.079 -13.402 1.00 94.81 86 GLU A CA 1
ATOM 671 C C . GLU A 1 86 ? 8.937 1.051 -14.440 1.00 94.81 86 GLU A C 1
ATOM 673 O O . GLU A 1 86 ? 7.965 1.801 -14.552 1.00 94.81 86 GLU A O 1
ATOM 678 N N . ARG A 1 87 ? 9.992 1.130 -15.263 1.00 95.19 87 ARG A N 1
ATOM 679 C CA . ARG A 1 87 ? 10.069 2.071 -16.390 1.00 95.19 87 ARG A CA 1
ATOM 680 C C . ARG A 1 87 ? 8.969 1.814 -17.413 1.00 95.19 87 ARG A C 1
ATOM 682 O O . ARG A 1 87 ? 8.323 2.768 -17.834 1.00 95.19 87 ARG A O 1
ATOM 689 N N . GLU A 1 88 ? 8.722 0.559 -17.788 1.00 95.31 88 GLU A N 1
ATOM 690 C CA . GLU A 1 88 ? 7.640 0.195 -18.716 1.00 95.31 88 GLU A CA 1
ATOM 691 C C . GLU A 1 88 ? 6.276 0.695 -18.212 1.00 95.31 88 GLU A C 1
ATOM 693 O O . GLU A 1 88 ? 5.526 1.322 -18.961 1.00 95.31 88 GLU A O 1
ATOM 698 N N . ILE A 1 89 ? 5.983 0.509 -16.922 1.00 95.75 89 ILE A N 1
ATOM 699 C CA . ILE A 1 89 ? 4.736 0.979 -16.301 1.00 95.75 89 ILE A CA 1
ATOM 700 C C . ILE A 1 89 ? 4.665 2.503 -16.274 1.00 95.75 89 ILE A C 1
ATOM 702 O O . ILE A 1 89 ? 3.599 3.067 -16.534 1.00 95.75 89 ILE A O 1
ATOM 706 N N . ALA A 1 90 ? 5.777 3.180 -15.980 1.00 94.81 90 ALA A N 1
ATOM 707 C CA . ALA A 1 90 ? 5.837 4.636 -15.991 1.00 94.81 90 ALA A CA 1
ATOM 708 C C . ALA A 1 90 ? 5.527 5.193 -17.389 1.00 94.81 90 ALA A C 1
ATOM 710 O O . ALA A 1 90 ? 4.646 6.043 -17.520 1.00 94.81 90 ALA A O 1
ATOM 711 N N . TYR A 1 91 ? 6.170 4.668 -18.439 1.00 94.88 91 TYR A N 1
ATOM 712 C CA . TYR A 1 91 ? 5.899 5.077 -19.821 1.00 94.88 91 TYR A CA 1
ATOM 713 C C . TYR A 1 91 ? 4.456 4.784 -20.239 1.00 94.88 91 TYR A C 1
ATOM 715 O O . TYR A 1 91 ? 3.795 5.673 -20.770 1.00 94.88 91 TYR A O 1
ATOM 723 N N . ALA A 1 92 ? 3.934 3.589 -19.945 1.00 94.12 92 ALA A N 1
ATOM 724 C CA . ALA A 1 92 ? 2.548 3.236 -20.254 1.00 94.12 92 ALA A CA 1
ATOM 725 C C . ALA A 1 92 ? 1.537 4.147 -19.533 1.00 94.12 92 ALA A C 1
ATOM 727 O O . ALA A 1 92 ? 0.491 4.487 -20.082 1.00 94.12 92 ALA A O 1
ATOM 728 N N . THR A 1 93 ? 1.854 4.575 -18.308 1.00 94.44 93 THR A N 1
ATOM 729 C CA . THR A 1 93 ? 1.015 5.514 -17.554 1.00 94.44 93 THR A CA 1
ATOM 730 C C . THR A 1 93 ? 1.024 6.897 -18.200 1.00 94.44 93 THR A C 1
ATOM 732 O O . THR A 1 93 ? -0.047 7.461 -18.416 1.00 94.44 93 THR A O 1
ATOM 735 N N . LEU A 1 94 ? 2.198 7.429 -18.559 1.00 94.75 94 LEU A N 1
ATOM 736 C CA . LEU A 1 94 ? 2.319 8.723 -19.241 1.00 94.75 94 LEU A CA 1
ATOM 737 C C . LEU A 1 94 ? 1.571 8.729 -20.579 1.00 94.75 94 LEU A C 1
ATOM 739 O O . LEU A 1 94 ? 0.802 9.655 -20.837 1.00 94.75 94 LEU A O 1
ATOM 743 N N . ASP A 1 95 ? 1.726 7.666 -21.370 1.00 94.38 95 ASP A N 1
ATOM 744 C CA . ASP A 1 95 ? 1.017 7.483 -22.640 1.00 94.38 95 ASP A CA 1
ATOM 745 C C . ASP A 1 95 ? -0.507 7.465 -22.443 1.00 94.38 95 ASP A C 1
ATOM 747 O O . ASP A 1 95 ? -1.231 8.210 -23.103 1.00 94.38 95 ASP A O 1
ATOM 751 N N . SER A 1 96 ? -1.004 6.725 -21.443 1.00 92.44 96 SER A N 1
ATOM 752 C CA . SER A 1 96 ? -2.441 6.684 -21.124 1.00 92.44 96 SER A CA 1
ATOM 753 C C . SER A 1 96 ? -3.027 8.040 -20.703 1.00 92.44 96 SER A C 1
ATOM 755 O O . SER A 1 96 ? -4.226 8.269 -20.855 1.00 92.44 96 SER A O 1
ATOM 757 N N . LEU A 1 97 ? -2.183 8.945 -20.197 1.00 93.12 97 LEU A N 1
ATOM 758 C CA . LEU A 1 97 ? -2.545 10.311 -19.817 1.00 93.12 97 LEU A CA 1
ATOM 759 C C . LEU A 1 97 ? -2.349 11.319 -20.964 1.00 93.12 97 LEU A C 1
ATOM 761 O O . LEU A 1 97 ? -2.640 12.502 -20.787 1.00 93.12 97 LEU A O 1
ATOM 765 N N . GLY A 1 98 ? -1.848 10.882 -22.124 1.00 95.94 98 GLY A N 1
ATOM 766 C CA . GLY A 1 98 ? -1.502 11.756 -23.245 1.00 95.94 98 GLY A CA 1
ATOM 767 C C . GLY A 1 98 ? -0.324 12.690 -22.948 1.00 95.94 98 GLY A C 1
ATOM 768 O O . GLY A 1 98 ? -0.217 13.757 -23.554 1.00 95.94 98 GLY A O 1
ATOM 769 N N . ILE A 1 99 ? 0.538 12.329 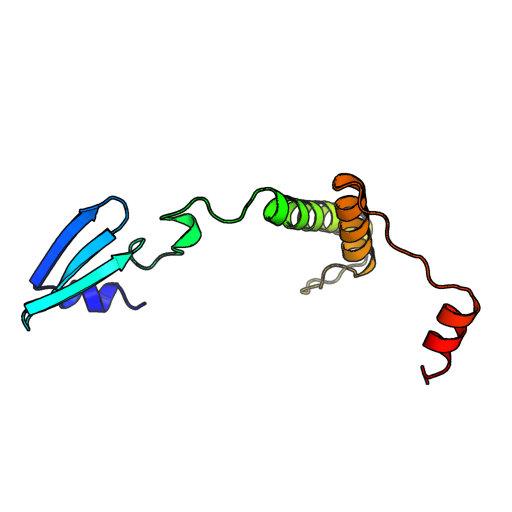-21.993 1.00 96.88 99 ILE A N 1
ATOM 770 C CA . ILE A 1 99 ? 1.702 13.122 -21.597 1.00 96.88 99 ILE A CA 1
ATOM 771 C C . ILE A 1 99 ? 2.905 12.688 -22.428 1.00 96.88 99 ILE A C 1
ATOM 773 O O . ILE A 1 99 ? 3.350 11.545 -22.355 1.00 96.88 99 ILE A O 1
ATOM 777 N N . VAL A 1 100 ? 3.477 13.638 -23.164 1.00 94.44 100 VAL A N 1
ATOM 778 C CA . VAL A 1 100 ? 4.733 13.450 -23.895 1.00 94.44 100 VAL A CA 1
ATOM 779 C C . VAL A 1 100 ? 5.878 14.002 -23.060 1.00 94.44 100 VAL A C 1
ATOM 781 O O . VAL A 1 100 ? 5.819 15.140 -22.592 1.00 94.44 100 VAL A O 1
ATOM 784 N N . ILE A 1 101 ? 6.928 13.202 -22.890 1.00 94.44 101 ILE A N 1
ATOM 785 C CA . ILE A 1 101 ? 8.171 13.638 -22.254 1.00 94.44 101 ILE A CA 1
ATOM 786 C C . ILE A 1 101 ? 9.253 13.852 -23.308 1.00 94.44 101 ILE A C 1
ATOM 788 O O . ILE A 1 101 ? 9.258 13.212 -24.356 1.00 94.44 101 ILE A O 1
ATOM 792 N N . SER A 1 102 ? 10.169 14.770 -23.026 1.00 93.00 102 SER A N 1
ATOM 793 C CA . SER A 1 102 ? 11.348 15.008 -23.851 1.00 93.00 102 SER A CA 1
ATOM 794 C C . SER A 1 102 ? 12.363 13.876 -23.710 1.00 93.00 102 SER A C 1
ATOM 796 O O . SER A 1 102 ? 12.602 13.383 -22.607 1.00 93.00 102 SER A O 1
ATOM 798 N N . GLU A 1 103 ? 13.000 13.521 -24.820 1.00 92.00 103 GLU A N 1
ATOM 799 C CA . GLU A 1 103 ? 14.170 12.647 -24.836 1.00 92.00 103 GLU A CA 1
ATOM 800 C C . GLU A 1 103 ? 15.449 13.490 -24.735 1.00 92.00 103 GLU A C 1
ATOM 802 O O . GLU A 1 103 ? 15.488 14.599 -25.283 1.00 92.00 103 GLU A O 1
ATOM 807 N N . PRO A 1 104 ? 16.485 13.015 -24.019 1.00 93.19 104 PRO A N 1
ATOM 808 C CA . PRO A 1 104 ? 17.759 13.716 -23.981 1.00 93.19 104 PRO A CA 1
ATOM 809 C C . PRO A 1 104 ? 18.371 13.770 -25.384 1.00 93.19 104 PRO A C 1
ATOM 811 O O . PRO A 1 104 ? 18.310 12.798 -26.138 1.00 93.19 104 PRO A O 1
ATOM 814 N N . THR A 1 105 ? 18.995 14.897 -25.724 1.00 95.75 105 THR A N 1
ATOM 815 C CA . THR A 1 105 ? 19.853 14.964 -26.913 1.00 95.75 105 THR A CA 1
ATOM 816 C C . THR A 1 105 ? 21.071 14.055 -26.737 1.00 95.75 105 THR A C 1
ATOM 818 O O . THR A 1 105 ? 21.432 13.693 -25.616 1.00 95.75 105 THR A O 1
ATOM 821 N N . GLU A 1 106 ? 21.737 13.712 -27.840 1.00 94.50 106 GLU A N 1
ATOM 822 C CA . GLU A 1 106 ? 22.976 12.921 -27.809 1.00 94.50 106 GLU A CA 1
ATOM 823 C C . GLU A 1 106 ? 24.025 13.559 -26.880 1.00 94.50 106 GLU A C 1
ATOM 825 O O . GLU A 1 106 ? 24.521 12.903 -25.969 1.00 94.50 106 GLU A O 1
ATOM 830 N N . GLU A 1 107 ? 24.228 14.876 -26.994 1.00 94.81 107 GLU A N 1
ATOM 831 C CA . GLU A 1 107 ? 25.116 15.647 -26.112 1.00 94.81 107 GLU A CA 1
ATOM 832 C C . GLU A 1 107 ? 24.715 15.548 -24.626 1.00 94.81 107 GLU A C 1
ATOM 834 O O . GLU A 1 107 ? 25.570 15.386 -23.756 1.00 94.81 107 GLU A O 1
ATOM 839 N N . GLN A 1 108 ? 23.416 15.609 -24.309 1.00 94.94 108 GLN A N 1
ATOM 840 C CA . GLN A 1 108 ? 22.929 15.479 -22.930 1.00 94.94 108 GLN A CA 1
ATOM 841 C C . GLN A 1 108 ? 23.150 14.069 -22.373 1.00 94.94 108 GLN A C 1
ATOM 843 O O . GLN A 1 108 ? 23.496 13.924 -21.198 1.00 94.94 108 GLN A O 1
ATOM 848 N N . ALA A 1 109 ? 22.957 13.037 -23.196 1.00 92.31 109 ALA A N 1
ATOM 849 C CA . ALA A 1 109 ? 23.175 11.649 -22.807 1.00 92.31 109 ALA A CA 1
ATOM 850 C C . ALA A 1 109 ? 24.667 11.357 -22.571 1.00 92.31 109 ALA A C 1
ATOM 852 O O . ALA A 1 109 ? 25.018 10.766 -21.548 1.00 92.31 109 ALA A O 1
ATOM 853 N N . GLU A 1 110 ? 25.542 11.825 -23.465 1.00 92.06 110 GLU A N 1
ATOM 854 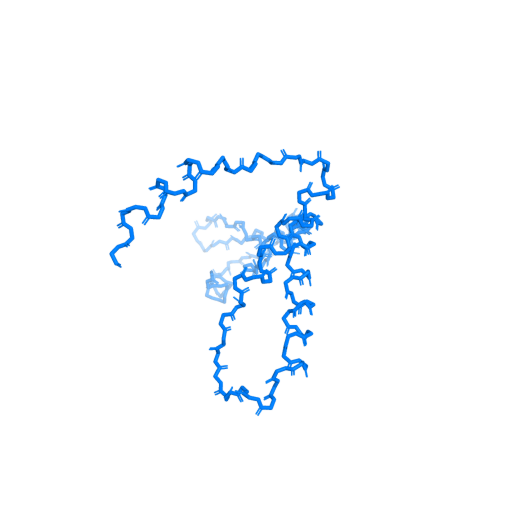C CA . GLU A 1 110 ? 26.998 11.724 -23.319 1.00 92.06 110 GLU A CA 1
ATOM 855 C C . GLU A 1 110 ? 27.484 12.467 -22.071 1.00 92.06 110 GLU A C 1
ATOM 857 O O . GLU A 1 110 ? 28.231 11.916 -21.257 1.00 92.06 110 GLU A O 1
ATOM 862 N N . TYR A 1 111 ? 27.002 13.695 -21.860 1.00 92.00 111 TYR A N 1
ATOM 863 C CA . TYR A 1 111 ? 27.346 14.477 -20.678 1.00 92.00 111 TYR A CA 1
ATOM 864 C C . TYR A 1 111 ? 26.917 13.780 -19.380 1.00 92.00 111 TYR A C 1
ATOM 866 O O . TYR A 1 111 ? 27.694 13.736 -18.425 1.00 92.00 111 TYR A O 1
ATOM 874 N N . ALA A 1 112 ? 25.722 13.184 -19.338 1.00 89.00 112 ALA A N 1
ATOM 875 C CA . ALA A 1 112 ? 25.238 12.466 -18.159 1.00 89.00 112 ALA A CA 1
ATOM 876 C C . ALA A 1 112 ? 26.109 11.249 -17.797 1.00 89.00 112 ALA A C 1
ATOM 878 O O . ALA A 1 112 ? 26.261 10.934 -16.617 1.00 89.00 112 ALA A O 1
ATOM 879 N N . GLN A 1 113 ? 26.712 10.589 -18.789 1.00 88.81 113 GLN A N 1
ATOM 880 C CA . GLN A 1 113 ? 27.612 9.450 -18.577 1.00 88.81 113 GLN A CA 1
ATOM 881 C C . GLN A 1 113 ? 29.058 9.871 -18.278 1.00 88.81 113 GLN A C 1
ATOM 883 O O . GLN A 1 113 ? 29.806 9.094 -17.693 1.00 88.81 113 GLN A O 1
ATOM 888 N N . SER A 1 114 ? 29.449 11.106 -18.611 1.00 84.94 114 SER A N 1
ATOM 889 C CA . SER A 1 114 ? 30.835 11.586 -18.482 1.00 84.94 114 SER A CA 1
ATOM 890 C C . SER A 1 114 ? 31.408 11.594 -17.052 1.00 84.94 114 SER A C 1
ATOM 892 O O . SER A 1 114 ? 32.626 11.616 -16.889 1.00 84.94 114 SER A O 1
ATOM 894 N N . TRP A 1 115 ? 30.555 11.540 -16.021 1.00 73.12 115 TRP A N 1
ATOM 895 C CA . TRP A 1 115 ? 30.950 11.515 -14.601 1.00 73.12 115 TRP A CA 1
ATOM 896 C C . TRP A 1 115 ? 30.753 10.154 -13.918 1.00 73.12 115 TRP A C 1
ATOM 898 O O . TRP A 1 115 ? 31.064 10.017 -12.732 1.00 73.12 115 TRP A O 1
ATOM 908 N N . ALA A 1 116 ? 30.229 9.155 -14.629 1.00 61.50 116 ALA A N 1
ATOM 909 C CA . ALA A 1 116 ? 30.108 7.798 -14.113 1.00 61.50 116 ALA A CA 1
ATOM 910 C C . ALA A 1 116 ? 31.478 7.105 -14.229 1.00 61.50 116 ALA A C 1
ATOM 912 O O . ALA A 1 116 ? 31.871 6.677 -15.311 1.00 61.50 116 ALA A O 1
ATOM 913 N N . ILE A 1 117 ? 32.221 7.077 -13.116 1.00 50.19 117 ILE A N 1
ATOM 914 C CA . ILE A 1 117 ? 33.473 6.31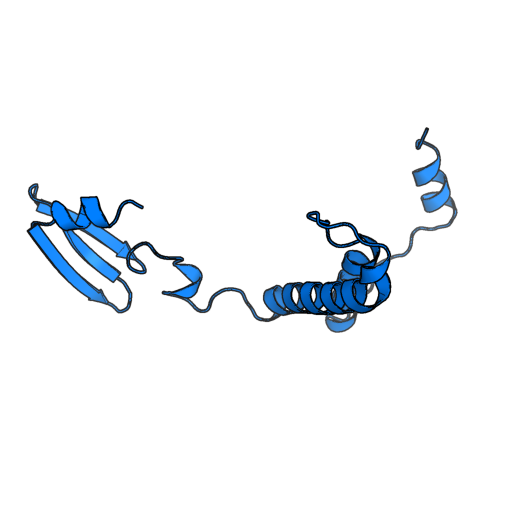1 -12.952 1.00 50.19 117 ILE A CA 1
ATOM 915 C C . ILE A 1 117 ? 33.180 4.811 -13.008 1.00 50.19 117 ILE A C 1
ATOM 917 O O . ILE A 1 117 ? 32.210 4.388 -12.335 1.00 50.19 117 ILE A O 1
#

Radius of gyration: 24.58 Å; chains: 1; bounding box: 55×37×62 Å

Sequence (117 aa):
IDVKTLLSKAKSVKEVRPHVDEITLPNGKRVHLIGKGRITNLVAAEGHPPEVMQMSFANQLLAAIYIRKNHSKMEKKIYGVPEELEREIAYATLDSLGIVISEPTEEQAEYAQSWAI

Foldseek 3Di:
DPLVVQVVQFPDWDDPDQQWIWTQGPVRDTDIGGNSPPDRCVRVHPHDDPLVVQLVVQQVVVVVVVCVVCVVVDDPDDDDRPVVSNVVSVVVSCVVVVHDDDDDDPVRVCVVCVPVD

Secondary structure (DSSP, 8-state):
--HHHHHHT-SEEEEEETTEEEEE-TTS-EEEEEGGGS-HHHHSS--S-HHHHHHHHHHHHHHHHHHHHHGGG--SS--PPPHHHHHHHHHHHHHHTT---PPPPHHHHHHHHTT--

pLDDT: mean 94.28, std 6.04, range [50.19, 98.31]